Protein AF-A0ABD0QRH9-F1 (afdb_monomer_lite)

InterPro domains:
  IPR002018 Carboxylesterase, type B [PF00135] (2-54)
  IPR029058 Alpha/Beta hydrolase fold [G3DSA:3.40.50.1820] (1-54)
  IPR029058 Alpha/Beta hydrolase fold [SSF53474] (2-51)
  IPR051093 Neuroligin and Bile salt-activated lipase [PTHR43903] (1-54)

Radius of gyration: 12.28 Å; chains: 1; bounding box: 40×22×26 Å

Foldseek 3Di:
DPPDPVVLVVVLVVLVVCLVCVVVVVDDSVDDDADDPDVSNVSVVVLVPDPSND

Structure (mmCIF, N/CA/C/O backbone):
data_AF-A0ABD0QRH9-F1
#
_entry.id   AF-A0ABD0QRH9-F1
#
loop_
_atom_site.group_PDB
_atom_site.id
_atom_site.type_symbol
_atom_site.label_atom_id
_atom_site.label_alt_id
_atom_site.label_comp_id
_atom_site.label_asym_id
_atom_site.label_entity_id
_atom_site.label_seq_id
_atom_site.pdbx_PDB_ins_code
_atom_site.Cartn_x
_atom_site.Cartn_y
_atom_site.Cartn_z
_atom_site.occupancy
_atom_site.B_iso_or_equiv
_atom_site.auth_seq_id
_atom_site.auth_comp_id
_atom_site.auth_asym_id
_atom_site.auth_atom_id
_atom_site.pdbx_PDB_model_num
ATOM 1 N N . SER A 1 1 ? 26.855 -0.487 -0.231 1.00 82.94 1 SER A N 1
ATOM 2 C CA . SER A 1 1 ? 25.997 -0.595 -1.427 1.00 82.94 1 SER A CA 1
ATOM 3 C C . SER A 1 1 ? 24.619 -0.039 -1.096 1.00 82.94 1 SER A C 1
ATOM 5 O O . SER A 1 1 ? 24.291 0.069 0.084 1.00 82.94 1 SER A O 1
ATOM 7 N N . ALA A 1 2 ? 23.822 0.338 -2.097 1.00 83.62 2 ALA A N 1
ATOM 8 C CA . ALA A 1 2 ? 22.406 0.630 -1.875 1.00 83.62 2 ALA A CA 1
ATOM 9 C C . ALA A 1 2 ? 21.674 -0.684 -1.553 1.00 83.62 2 ALA A C 1
ATOM 11 O O . ALA A 1 2 ? 21.848 -1.661 -2.279 1.00 83.62 2 ALA A O 1
ATOM 12 N N . LYS A 1 3 ? 20.893 -0.722 -0.463 1.00 90.00 3 LYS A N 1
ATOM 13 C CA . LYS A 1 3 ? 20.210 -1.950 -0.007 1.00 90.00 3 LYS A CA 1
ATOM 14 C C . LYS A 1 3 ? 19.058 -2.386 -0.930 1.00 90.00 3 LYS A C 1
ATOM 16 O O . LYS A 1 3 ? 18.673 -3.548 -0.886 1.00 90.00 3 LYS A O 1
ATOM 21 N N . GLY A 1 4 ? 18.565 -1.490 -1.791 1.00 94.50 4 GLY A N 1
ATOM 22 C CA . GLY A 1 4 ? 17.503 -1.768 -2.764 1.00 94.50 4 GLY A CA 1
ATOM 23 C C . GLY A 1 4 ? 16.097 -1.713 -2.160 1.00 94.50 4 GLY A C 1
ATOM 24 O O . GLY A 1 4 ? 15.929 -1.396 -0.987 1.00 94.50 4 GLY A O 1
ATOM 25 N N . ASN A 1 5 ? 15.085 -2.003 -2.983 1.00 94.50 5 ASN A N 1
ATOM 26 C CA . ASN A 1 5 ? 13.671 -2.119 -2.591 1.00 94.50 5 ASN A CA 1
ATOM 27 C C . ASN A 1 5 ? 13.038 -0.881 -1.932 1.00 94.50 5 ASN A C 1
ATOM 29 O O . ASN A 1 5 ? 11.977 -1.000 -1.328 1.00 94.50 5 ASN A O 1
ATOM 33 N N . TYR A 1 6 ? 13.626 0.309 -2.082 1.00 95.38 6 TYR A N 1
ATOM 34 C CA . TYR A 1 6 ? 13.102 1.533 -1.463 1.00 95.38 6 TYR A CA 1
ATOM 35 C C . TYR A 1 6 ? 11.634 1.808 -1.821 1.00 95.38 6 TYR A C 1
ATOM 37 O O . TYR A 1 6 ? 10.856 2.095 -0.928 1.00 95.38 6 TYR A O 1
ATOM 45 N N . GLY A 1 7 ? 11.210 1.555 -3.065 1.00 96.00 7 GLY A N 1
ATOM 46 C CA . GLY A 1 7 ? 9.796 1.691 -3.439 1.00 96.00 7 GLY A CA 1
ATOM 47 C C . GLY A 1 7 ? 8.841 0.714 -2.731 1.00 96.00 7 GLY A C 1
ATOM 48 O O . GLY A 1 7 ? 7.678 1.045 -2.535 1.00 96.00 7 GLY A O 1
ATOM 49 N N . LEU A 1 8 ? 9.305 -0.473 -2.317 1.00 95.88 8 LEU A N 1
ATOM 50 C CA . LEU A 1 8 ? 8.508 -1.380 -1.474 1.00 95.88 8 LEU A CA 1
ATOM 51 C C . LEU A 1 8 ? 8.492 -0.908 -0.019 1.00 95.88 8 LEU A C 1
ATOM 53 O O . LEU A 1 8 ? 7.461 -1.008 0.638 1.00 95.88 8 LEU A O 1
ATOM 57 N N . LEU A 1 9 ? 9.608 -0.364 0.476 1.00 95.94 9 LEU A N 1
ATOM 58 C CA . LEU A 1 9 ? 9.667 0.237 1.811 1.00 95.94 9 LEU A CA 1
ATOM 59 C C . LEU A 1 9 ? 8.736 1.451 1.920 1.00 95.94 9 LEU A C 1
ATOM 61 O O . LEU A 1 9 ? 8.070 1.609 2.939 1.00 95.94 9 LEU A O 1
ATOM 65 N N . ASP A 1 10 ? 8.624 2.245 0.856 1.00 97.81 10 ASP A N 1
ATOM 66 C CA . ASP A 1 10 ? 7.678 3.359 0.781 1.00 97.81 10 ASP A CA 1
ATOM 67 C C . ASP A 1 10 ? 6.228 2.862 0.866 1.00 97.81 10 ASP A C 1
ATOM 69 O O . ASP A 1 10 ? 5.416 3.421 1.602 1.00 97.81 10 ASP A O 1
ATOM 73 N N . GLN A 1 11 ? 5.900 1.770 0.169 1.00 97.81 11 GLN A N 1
ATOM 74 C CA . GLN A 1 11 ? 4.568 1.164 0.239 1.00 97.81 11 GLN A CA 1
ATOM 75 C C . GLN A 1 11 ? 4.267 0.588 1.629 1.00 97.81 11 GLN A C 1
ATOM 77 O O . GLN A 1 11 ? 3.165 0.785 2.132 1.00 97.81 11 GLN A O 1
ATOM 82 N N . ILE A 1 12 ? 5.237 -0.057 2.284 1.00 96.44 12 ILE A N 1
ATOM 83 C CA . ILE A 1 12 ? 5.096 -0.521 3.676 1.00 96.44 12 ILE A CA 1
ATOM 84 C C . ILE A 1 12 ? 4.820 0.662 4.606 1.00 96.44 12 ILE A C 1
ATOM 86 O O . ILE A 1 12 ? 3.906 0.607 5.426 1.00 96.44 12 ILE A O 1
ATOM 90 N N . GLN A 1 13 ? 5.569 1.756 4.459 1.00 97.62 13 GLN A N 1
ATOM 91 C CA . GLN A 1 13 ? 5.357 2.946 5.277 1.00 97.62 13 GLN A CA 1
ATOM 92 C C . GLN A 1 13 ? 3.979 3.575 5.031 1.00 97.62 13 GLN A C 1
ATOM 94 O O . GLN A 1 13 ? 3.335 4.026 5.977 1.00 97.62 13 GLN A O 1
ATOM 99 N N . ALA A 1 14 ? 3.493 3.559 3.787 1.00 97.88 14 ALA A N 1
ATOM 100 C CA . ALA A 1 14 ? 2.141 4.002 3.460 1.00 97.88 14 ALA A CA 1
ATOM 101 C C . ALA A 1 14 ? 1.061 3.113 4.106 1.00 97.88 14 ALA A C 1
ATOM 103 O O . ALA A 1 14 ? 0.060 3.635 4.592 1.00 97.88 14 ALA A O 1
ATOM 104 N N . LEU A 1 15 ? 1.263 1.792 4.162 1.00 96.75 15 LEU A N 1
ATOM 105 C CA . LEU A 1 15 ? 0.334 0.877 4.835 1.00 96.75 15 LEU A CA 1
ATOM 106 C C . LEU A 1 15 ? 0.302 1.079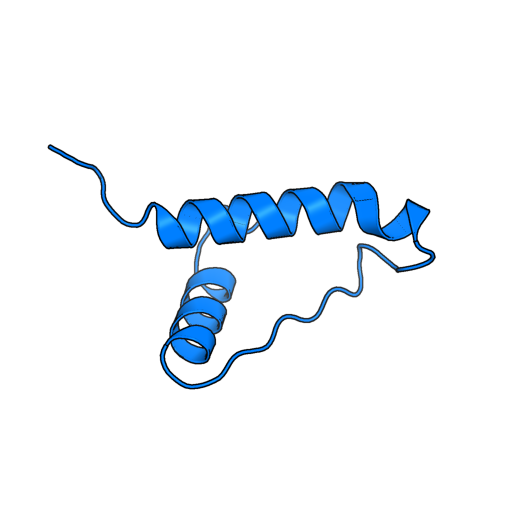 6.349 1.00 96.75 15 LEU A C 1
ATOM 108 O O . LEU A 1 15 ? -0.785 1.085 6.922 1.00 96.75 15 LEU A O 1
ATOM 112 N N . ARG A 1 16 ? 1.454 1.322 6.982 1.00 96.81 16 ARG A N 1
ATOM 113 C CA . ARG A 1 16 ? 1.513 1.684 8.409 1.00 96.81 16 ARG A CA 1
ATOM 114 C C . ARG A 1 16 ? 0.756 2.972 8.686 1.00 96.81 16 ARG A C 1
ATOM 116 O O . ARG A 1 16 ? -0.090 3.011 9.572 1.00 96.81 16 ARG A O 1
ATOM 123 N N . TRP A 1 17 ? 0.982 3.991 7.857 1.00 98.00 17 TRP A N 1
ATOM 124 C CA . TRP A 1 17 ? 0.242 5.242 7.967 1.00 98.00 17 TRP A CA 1
ATOM 125 C C . TRP A 1 17 ? -1.267 5.016 7.819 1.00 98.00 17 TRP A C 1
ATOM 127 O O . TRP A 1 17 ? -2.043 5.552 8.605 1.00 98.00 17 TRP A O 1
ATOM 137 N N . LEU A 1 18 ? -1.704 4.190 6.862 1.00 97.81 18 LEU A N 1
ATOM 138 C CA . LEU A 1 18 ? -3.120 3.847 6.722 1.00 97.81 18 LEU A CA 1
ATOM 139 C C . LEU A 1 18 ? -3.659 3.135 7.967 1.00 97.81 18 LEU A C 1
ATOM 141 O O . LEU A 1 18 ? -4.695 3.551 8.474 1.00 97.81 18 LEU A O 1
ATOM 145 N N . ASN A 1 19 ? -2.966 2.125 8.492 1.00 96.44 19 ASN A N 1
ATOM 146 C CA . ASN A 1 19 ? -3.398 1.411 9.694 1.00 96.44 19 ASN A CA 1
ATOM 147 C C . ASN A 1 19 ? -3.557 2.353 10.906 1.00 96.44 19 ASN A C 1
ATOM 149 O O . ASN A 1 19 ? -4.561 2.284 11.607 1.00 96.44 19 ASN A O 1
ATOM 153 N N . GLU A 1 20 ? -2.638 3.303 11.087 1.00 98.19 20 GLU A N 1
ATOM 154 C CA . GLU A 1 20 ? -2.681 4.277 12.186 1.00 98.19 20 GLU A CA 1
ATOM 155 C C . GLU A 1 20 ? -3.762 5.361 12.012 1.00 98.19 20 GLU A C 1
ATOM 157 O O . GLU A 1 20 ? -4.270 5.901 12.996 1.00 98.19 20 GLU A O 1
ATOM 162 N N . ASN A 1 21 ? -4.112 5.718 10.770 1.00 98.44 21 ASN A N 1
ATOM 163 C CA . ASN A 1 21 ? -4.877 6.940 10.499 1.00 98.44 21 ASN A CA 1
ATOM 164 C C . ASN A 1 21 ? -6.272 6.704 9.921 1.00 98.44 21 ASN A C 1
ATOM 166 O O . ASN A 1 21 ? -7.114 7.595 10.041 1.00 98.44 21 ASN A O 1
ATOM 170 N N . ILE A 1 22 ? -6.558 5.541 9.327 1.00 98.56 22 ILE A N 1
ATOM 171 C CA . ILE A 1 22 ? -7.804 5.322 8.574 1.00 98.56 22 ILE A CA 1
ATOM 172 C C . ILE A 1 22 ? -9.071 5.457 9.437 1.00 98.56 22 ILE A C 1
ATOM 174 O O . ILE A 1 22 ? -10.115 5.866 8.927 1.00 98.56 22 ILE A O 1
ATOM 178 N N . GLY A 1 23 ? -8.964 5.237 10.752 1.00 98.50 23 GLY A N 1
ATOM 179 C CA . GLY A 1 23 ? -10.048 5.478 11.711 1.00 98.50 23 GLY A CA 1
ATOM 180 C C . GLY A 1 23 ? -10.536 6.933 11.746 1.00 98.50 23 GLY A C 1
ATOM 181 O O . GLY A 1 23 ? -11.734 7.176 11.874 1.00 98.50 23 GLY A O 1
ATOM 182 N N . HIS A 1 24 ? -9.651 7.913 11.525 1.00 98.56 24 HIS A N 1
ATOM 183 C CA . HIS A 1 24 ? -10.024 9.336 11.447 1.00 98.56 24 HIS A CA 1
ATOM 184 C C . HIS A 1 24 ? -10.881 9.661 10.215 1.00 98.56 24 HIS A C 1
ATOM 186 O O . HIS A 1 24 ? -11.546 10.694 10.176 1.00 98.56 24 HIS A O 1
ATOM 192 N N . PHE A 1 25 ? -10.884 8.770 9.221 1.00 98.38 25 PHE A N 1
ATOM 193 C CA . PHE A 1 25 ? -11.685 8.868 8.003 1.00 98.38 25 PHE A CA 1
ATOM 194 C C . PHE A 1 25 ? -12.910 7.937 8.033 1.00 98.38 25 PHE A C 1
ATOM 196 O O . PHE A 1 25 ? -13.584 7.780 7.017 1.00 98.38 25 PHE A O 1
ATOM 203 N N . GLY A 1 26 ? -13.208 7.316 9.181 1.00 98.31 26 GLY A N 1
ATOM 204 C CA . GLY A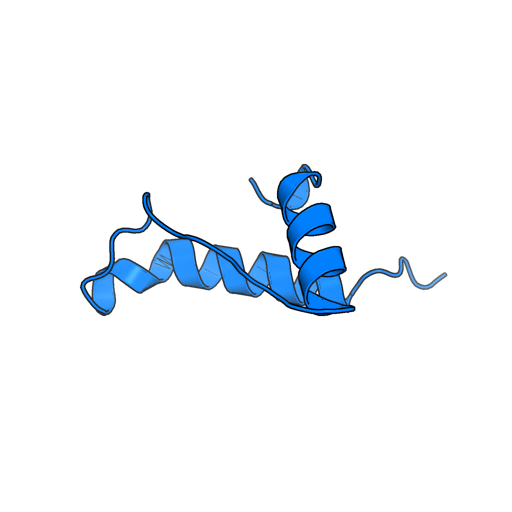 1 26 ? -14.331 6.390 9.347 1.00 98.31 26 GLY A CA 1
ATOM 205 C C . GLY A 1 26 ? -14.098 4.991 8.770 1.00 98.31 26 GLY A C 1
ATOM 206 O O . GLY A 1 26 ? -15.056 4.234 8.622 1.00 98.31 26 GLY A O 1
ATOM 207 N N . GLY A 1 27 ? -12.856 4.643 8.422 1.00 98.25 27 GLY A N 1
ATOM 208 C CA . GLY A 1 27 ? -12.499 3.282 8.031 1.00 98.25 27 GLY A CA 1
ATOM 209 C C . GLY A 1 27 ? -12.113 2.410 9.224 1.00 98.25 27 GLY A C 1
ATOM 210 O O . GLY A 1 27 ? -11.851 2.898 10.321 1.00 98.25 27 GLY A O 1
ATOM 211 N N . ASP A 1 28 ? -12.062 1.105 8.985 1.00 98.12 28 ASP A N 1
ATOM 212 C CA . ASP A 1 28 ? -11.687 0.102 9.978 1.00 98.12 28 ASP A CA 1
ATOM 213 C C . ASP A 1 28 ? -10.234 -0.355 9.726 1.00 98.12 28 ASP A C 1
ATOM 215 O O . ASP A 1 28 ? -9.965 -0.939 8.667 1.00 98.12 28 ASP A O 1
ATOM 219 N N . PRO A 1 29 ? -9.288 -0.083 10.648 1.00 96.81 29 PRO A N 1
ATOM 220 C CA . PRO A 1 29 ? -7.883 -0.449 10.476 1.00 96.81 29 PRO A CA 1
ATOM 221 C C . PRO A 1 29 ? -7.646 -1.966 10.433 1.00 96.81 29 PRO A C 1
ATOM 223 O O . PRO A 1 29 ? -6.636 -2.393 9.873 1.00 96.81 29 PRO A O 1
ATOM 226 N N . GLU A 1 30 ? -8.576 -2.785 10.939 1.00 96.81 30 GLU A N 1
ATOM 227 C CA . GLU A 1 30 ? -8.511 -4.252 10.862 1.00 96.81 30 GLU A CA 1
ATOM 228 C C . GLU A 1 30 ? -9.044 -4.799 9.525 1.00 96.81 30 GLU A C 1
ATOM 230 O O . GLU A 1 30 ? -8.956 -5.996 9.247 1.00 96.81 30 GLU A O 1
ATOM 235 N N . ARG A 1 31 ? -9.594 -3.934 8.661 1.00 97.06 31 ARG A N 1
ATOM 236 C CA . ARG A 1 31 ? -10.238 -4.322 7.394 1.00 97.06 31 ARG A CA 1
ATOM 237 C C . ARG A 1 31 ? -9.675 -3.573 6.189 1.00 97.06 31 ARG A C 1
ATOM 239 O O . ARG A 1 31 ? -10.415 -3.104 5.323 1.00 97.06 31 ARG A O 1
AT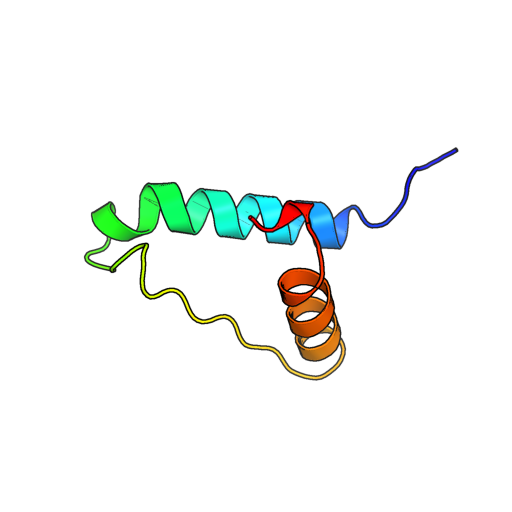OM 246 N N . ILE A 1 32 ? -8.350 -3.508 6.099 1.00 95.88 32 ILE A N 1
ATOM 247 C CA . ILE A 1 32 ? -7.636 -2.936 4.951 1.00 95.88 32 ILE A CA 1
ATOM 248 C C . ILE A 1 32 ? -7.459 -4.002 3.858 1.00 95.88 32 ILE A C 1
ATOM 250 O O . ILE A 1 32 ? -6.963 -5.095 4.108 1.00 95.88 32 ILE A O 1
ATOM 254 N N . THR A 1 33 ? -7.845 -3.681 2.619 1.00 96.62 33 THR A N 1
ATOM 255 C CA . THR A 1 33 ? -7.582 -4.512 1.430 1.00 96.62 33 THR A CA 1
ATOM 256 C C . THR A 1 33 ? -6.756 -3.721 0.423 1.00 96.62 33 THR A C 1
ATOM 258 O O . THR A 1 33 ? -7.139 -2.618 0.037 1.00 96.62 33 THR A O 1
ATOM 261 N N . ILE A 1 34 ? -5.639 -4.296 -0.026 1.00 96.31 34 ILE A N 1
ATOM 262 C CA . ILE A 1 34 ? -4.777 -3.719 -1.064 1.00 96.31 34 ILE A CA 1
ATOM 263 C C . ILE A 1 34 ? -4.997 -4.428 -2.400 1.00 96.31 34 ILE A C 1
ATOM 265 O O . ILE A 1 34 ? -5.240 -5.633 -2.447 1.00 96.31 34 ILE A O 1
ATOM 269 N N . PHE A 1 35 ? -4.902 -3.686 -3.500 1.00 98.00 35 PHE A N 1
ATOM 270 C CA . PHE A 1 35 ? -5.050 -4.223 -4.850 1.00 98.00 35 PHE A CA 1
ATOM 271 C C . PHE A 1 35 ? -4.093 -3.520 -5.816 1.00 98.00 35 PHE A C 1
ATOM 273 O O . PHE A 1 35 ? -3.647 -2.401 -5.572 1.00 98.00 35 PHE A O 1
ATOM 280 N N . GLY A 1 36 ? -3.779 -4.178 -6.930 1.00 97.56 36 GLY A N 1
ATOM 281 C CA . GLY A 1 36 ? -2.912 -3.625 -7.963 1.00 97.56 36 GLY A CA 1
ATOM 282 C C . GLY A 1 36 ? -2.991 -4.422 -9.261 1.00 97.56 36 GLY A C 1
ATOM 283 O O . GLY A 1 36 ? -3.486 -5.546 -9.279 1.00 97.56 36 GLY A O 1
ATOM 284 N N . SER A 1 37 ? -2.494 -3.838 -10.354 1.00 97.88 37 SER A N 1
ATOM 285 C CA . SER A 1 37 ? -2.390 -4.472 -11.676 1.00 97.88 37 SER A CA 1
ATOM 286 C C . SER A 1 37 ? -0.967 -4.341 -12.221 1.00 97.88 37 SER A C 1
ATOM 288 O O . SER A 1 37 ? -0.244 -3.409 -11.857 1.00 97.88 37 SER A O 1
ATOM 290 N N . GLY A 1 38 ? -0.538 -5.287 -13.061 1.00 97.88 38 GLY A N 1
ATOM 291 C CA . GLY A 1 38 ? 0.823 -5.334 -13.603 1.00 97.88 38 GLY A CA 1
ATOM 292 C C . GLY A 1 38 ? 1.877 -5.317 -12.492 1.00 97.88 38 GLY A C 1
ATOM 293 O O . GLY A 1 38 ? 1.820 -6.121 -11.563 1.00 97.88 38 GLY A O 1
ATOM 294 N N . ALA A 1 39 ? 2.802 -4.354 -12.540 1.00 96.75 39 ALA A N 1
ATOM 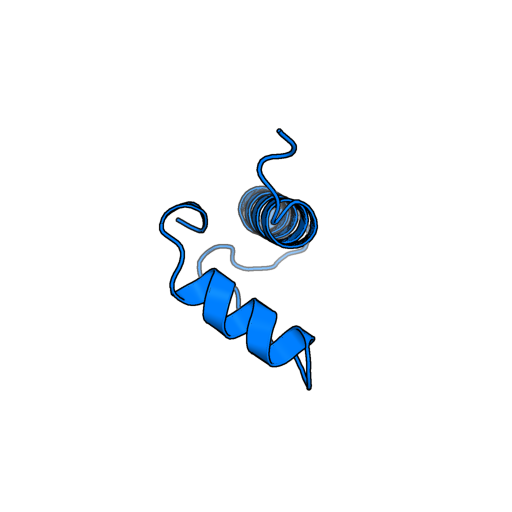295 C CA . ALA A 1 39 ? 3.810 -4.170 -11.493 1.00 96.75 39 ALA A CA 1
ATOM 296 C C . ALA A 1 39 ? 3.201 -3.922 -10.098 1.00 96.75 39 ALA A C 1
ATOM 298 O O . ALA A 1 39 ? 3.788 -4.325 -9.095 1.00 96.75 39 ALA A O 1
ATOM 299 N N . GLY A 1 40 ? 2.008 -3.323 -10.022 1.00 97.50 40 GLY A N 1
ATOM 300 C CA . GLY A 1 40 ? 1.284 -3.139 -8.765 1.00 97.50 40 GLY A CA 1
ATOM 301 C C . GLY A 1 40 ? 0.794 -4.459 -8.167 1.00 97.50 40 GLY A C 1
ATOM 302 O O . GLY A 1 40 ? 0.880 -4.638 -6.958 1.00 97.50 40 GLY A O 1
ATOM 303 N N . ALA A 1 41 ? 0.356 -5.416 -8.994 1.00 98.00 41 ALA A N 1
ATOM 304 C CA . ALA A 1 41 ? -0.011 -6.754 -8.520 1.00 98.00 41 ALA A CA 1
ATOM 305 C C . ALA A 1 41 ? 1.212 -7.497 -7.958 1.00 98.00 41 ALA A C 1
ATOM 307 O O . ALA A 1 41 ? 1.129 -8.134 -6.909 1.00 98.00 41 ALA A O 1
ATOM 308 N N . SER A 1 42 ? 2.373 -7.350 -8.609 1.00 97.75 42 SER A N 1
ATOM 309 C CA . SER A 1 42 ? 3.641 -7.869 -8.086 1.00 97.75 42 SER A CA 1
ATOM 310 C C . SER A 1 42 ? 4.003 -7.240 -6.741 1.00 97.75 42 SER A C 1
ATOM 312 O O . SER A 1 42 ? 4.437 -7.949 -5.839 1.00 97.75 42 SER A O 1
ATOM 314 N N . CYS A 1 43 ? 3.786 -5.932 -6.576 1.00 97.62 43 CYS A N 1
ATOM 315 C CA . CYS A 1 43 ? 4.010 -5.260 -5.299 1.00 97.62 43 CYS A CA 1
ATOM 316 C C . CYS A 1 43 ? 3.065 -5.771 -4.206 1.00 97.62 43 CYS A C 1
ATOM 318 O O . CYS A 1 43 ? 3.538 -6.095 -3.125 1.00 97.62 43 CYS A O 1
ATOM 320 N N . VAL A 1 44 ? 1.766 -5.930 -4.494 1.00 97.69 44 VAL A N 1
ATOM 321 C CA . VAL A 1 44 ? 0.797 -6.524 -3.552 1.00 97.69 44 VAL A CA 1
ATOM 322 C C . VAL A 1 44 ? 1.259 -7.903 -3.086 1.00 97.69 44 VAL A C 1
ATOM 324 O O . VAL A 1 44 ? 1.268 -8.169 -1.889 1.00 97.69 44 VAL A O 1
ATOM 327 N N . ASN A 1 45 ? 1.710 -8.759 -4.007 1.00 96.75 45 ASN A N 1
ATOM 328 C CA . ASN A 1 45 ? 2.227 -10.080 -3.651 1.00 96.75 45 ASN A CA 1
ATOM 329 C C . ASN A 1 45 ? 3.463 -9.990 -2.734 1.00 96.75 45 ASN A C 1
ATOM 331 O O . ASN A 1 45 ? 3.547 -10.679 -1.722 1.00 96.75 45 ASN A O 1
ATOM 335 N N . LEU A 1 46 ? 4.409 -9.100 -3.050 1.00 96.81 46 LEU A N 1
ATOM 336 C CA . LEU A 1 46 ? 5.608 -8.892 -2.232 1.00 96.81 46 LEU A CA 1
ATOM 337 C C . LEU A 1 46 ? 5.287 -8.321 -0.846 1.00 96.81 46 LEU A C 1
ATOM 339 O O . LEU A 1 46 ? 5.926 -8.710 0.128 1.00 96.81 46 LEU A O 1
ATOM 343 N N . LEU A 1 47 ? 4.297 -7.433 -0.749 1.00 96.19 47 LEU A N 1
ATOM 344 C CA . LEU A 1 47 ? 3.824 -6.889 0.521 1.00 96.19 47 LEU A CA 1
ATOM 345 C C . LEU A 1 47 ? 3.192 -7.985 1.383 1.00 96.19 47 LEU A C 1
ATOM 347 O O . LEU A 1 47 ? 3.535 -8.088 2.551 1.00 96.19 47 LEU A O 1
ATOM 351 N N . ILE A 1 48 ? 2.357 -8.859 0.821 1.00 94.38 48 ILE A N 1
ATOM 352 C CA . ILE A 1 48 ? 1.750 -9.970 1.577 1.00 94.38 48 ILE A CA 1
ATOM 353 C C . ILE A 1 48 ? 2.812 -10.945 2.117 1.00 94.38 48 ILE A C 1
ATOM 355 O O . ILE A 1 48 ? 2.663 -11.471 3.214 1.00 94.38 48 ILE A O 1
ATOM 359 N N . LEU A 1 49 ? 3.888 -11.193 1.363 1.00 93.56 49 LEU A N 1
ATOM 360 C CA . LEU A 1 49 ? 4.931 -12.159 1.738 1.00 93.56 49 LEU A CA 1
ATOM 361 C C . LEU A 1 49 ? 6.008 -11.599 2.679 1.00 93.56 49 LEU A C 1
ATOM 363 O O . LEU A 1 49 ? 6.785 -12.361 3.253 1.00 93.56 49 LEU A O 1
ATOM 367 N N . SER A 1 50 ? 6.129 -10.280 2.786 1.00 89.56 50 SER A N 1
ATOM 368 C CA . SER A 1 50 ? 7.217 -9.639 3.520 1.00 89.56 50 SER A CA 1
ATOM 369 C C . SER A 1 50 ? 6.931 -9.574 5.025 1.00 89.56 50 SER A C 1
ATOM 371 O O . SER A 1 50 ? 5.940 -8.995 5.449 1.00 89.56 50 SER A O 1
ATOM 373 N N . HIS A 1 51 ? 7.879 -10.027 5.851 1.00 81.44 51 HIS A N 1
ATOM 374 C CA . HIS A 1 51 ? 7.833 -9.850 7.315 1.00 81.44 51 HIS A CA 1
ATOM 375 C C . HIS A 1 51 ? 7.861 -8.385 7.782 1.00 81.44 51 HIS A C 1
ATOM 377 O O . HIS A 1 51 ? 7.626 -8.101 8.947 1.00 81.44 51 HIS A O 1
ATOM 383 N N . HIS A 1 52 ? 8.199 -7.439 6.901 1.00 75.94 52 HIS A N 1
ATOM 384 C CA . HIS A 1 52 ? 8.207 -6.012 7.244 1.00 75.94 52 HIS A CA 1
ATOM 385 C C . HIS A 1 52 ? 6.817 -5.367 7.133 1.00 75.94 52 HIS A C 1
ATOM 387 O O . HIS A 1 52 ? 6.679 -4.192 7.473 1.00 75.94 52 HIS A O 1
ATOM 393 N N . SER A 1 53 ? 5.839 -6.109 6.609 1.00 67.38 53 SER A N 1
ATOM 394 C CA . SER A 1 53 ? 4.465 -5.664 6.349 1.00 67.38 53 SER A CA 1
ATOM 395 C C . SER A 1 53 ? 3.497 -5.980 7.488 1.00 67.38 53 SER A C 1
ATOM 397 O O . SER A 1 53 ? 2.319 -5.654 7.361 1.00 67.38 53 SER A O 1
ATOM 399 N N . GLU A 1 54 ? 3.985 -6.650 8.536 1.00 61.97 54 GLU A N 1
ATOM 400 C CA . GLU A 1 54 ? 3.301 -6.780 9.826 1.00 61.97 54 GLU A CA 1
ATOM 401 C C . GLU A 1 54 ? 3.267 -5.438 10.573 1.00 61.97 54 GLU A C 1
ATOM 403 O O . GLU A 1 54 ? 4.220 -4.625 10.416 1.00 61.97 54 GLU A O 1
#

pLDDT: mean 94.4, std 7.42, range [61.97, 98.56]

Secondary structure (DSSP, 8-state):
-----HHHHHHHHHHHHHHHHGGGGT--TT------STHHHHHHHHHHH-GGG-

Sequence (54 aa):
SAKGNYGLLDQIQALRWLNENIGHFGGDPERITIFGSGAGASCVNLLILSHHSE

Organism: Cirrhinus mrigala (NCBI:txid683832)

=== Feature glossary ===
A reading guide for the features in this record.

Start from the sequence.

  · Sequence gives the chain of amino acids in standard one-letter code (A=alanine, C=cysteine, …, Y=tyrosine), read N→C. It is the only feature that is directly encoded by the gene; all structural features are derived from the folded form of this sequence.

Fold it, and you get atomic coordinates and the backbone conformation that goes with them.

  · The mmCIF table is the protein's shape written out atom by atom. For each backbone N, Cα, C, and carbonyl O, it records an (x, y, z) coordinate triple in Å plus the residue type, chain letter, and residue number.

  · Backbone dihedral angles. Every residue except chain termini has a φ (preceding-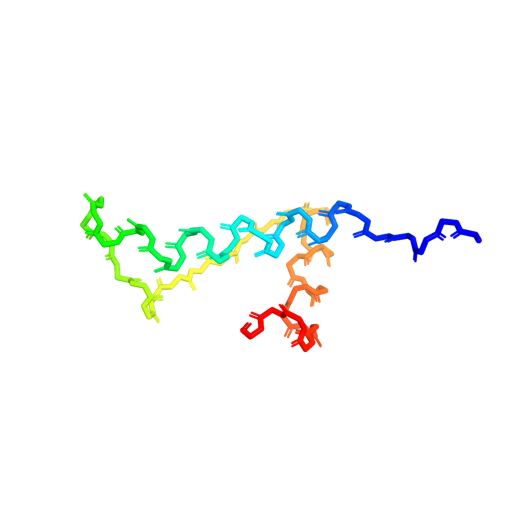C → N → Cα → C) and a ψ (N → Cα → C → next-N). They are reported in degrees following the IUPAC sign convention. Secondary structure is essentially a statement about which (φ, ψ) basin each residue occupies.

  · DSSP 8-state secondary structure assigns each residue one of H (α-helix), G (3₁₀-helix), I (π-helix), E (extended β-strand), B (isolated β-bridge), T (hydrogen-bonded turn), S (bend), or '-' (coil). The assignment is computed from backbone hydrogen-bond geometry via the Kabsch–Sander algorithm.

  · P-SEA three-state annotation labels each residue as helix, strand, or coil based purely on the geometry of the Cα trace. It serves as a fallback when the full backbone (and thus DSSP) is unavailable.

Summarize the fold with a handful of shape descriptors and a per-residue structural alphabet.

  · Radius of gyration (Rg) is the root-mean-square distance of Cα atoms from their centroid — a single number for overall size and compactness. A globular domain of N residues has Rg ≈ 2.2·N^0.38 Å; an extended or disordered chain has a much larger Rg. The Cα contact count is the number of residue pairs whose Cα atoms are within 8 Å and are more than four positions apart in sequence — a standard proxy for tertiary packing density. The bounding box is the smallest axis-aligned box enclosing all Cα atoms.

  · Foldseek's 3Di representation compresses backbone geometry into a per-residue letter drawn from a learned twenty-state alphabet. It captures the tertiary interaction pattern around each residue — which residues are packed against it in space, regardless of where they are in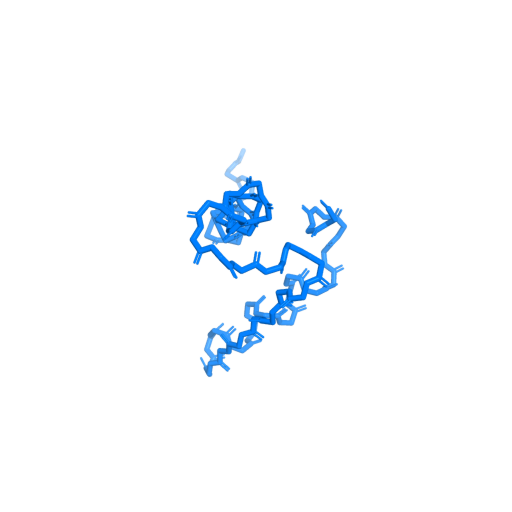 sequence.

  · Accessible surface area quantifies burial. A residue with SASA near zero is packed into the hydrophobic core; one with SASA >100 Å² sits on the surface. Computed here via the Shrake–Rupley numerical algorithm with a 1.4 Å probe.

Ask how reliable the model is.

  · For AlphaFold models, the B-factor field carries pLDDT — the model's own estimate of local accuracy on a 0–100 scale. Regions with pLDDT<50 should be treated as essentially unmodeled; they often correspond to intrinsically disordered segments.

  · For experimental (PDB) structures, the B-factor (temperature factor) quantifies the positional spread of each atom in the crystal — a combination of thermal vibration and static disorder — in units of Å². High B-factors mark flexible loops or poorly resolved regions; low B-factors mark the rigid, well-ordered core.

  · PAE(i, j) answers: if I align the predicted and true structures on residue i, how far off (in Å) do I expect residue j to be? A block-diagonal PAE matrix with low values on the blocks and high values off-diagonal is the signature of a multi-domain protein with confidently predicted domains but uncertain inter-domain orientation.

Place it in context: what it resembles, what it is annotated as, and how it looks.

  · Structural nearest neighbors (via Foldseek easy-search vs the PDB). Reported per hit: target PDB id, E-value, and alignment TM-score. A TM-score above ~0.5 is the conventional threshold for 'same fold'.

  · Functional annotations link the protein to curated databases. InterPro entries identify conserved domains and families by matching the sequence against member-database signatures (Pfam, PROSITE, CDD, …). Gene Ontology (GO) terms describe molecular function, biological process, and cellular component in a controlled vocabulary. CATH places the structure in a hierarchical fold classification (Class/Architecture/Topology/Homologous-superfamily). The organism is the source species.

  · Plot images: a contact map (which residues are close in 3D, as an N×N binary image), a Ramachandran scatter (backbone torsion angles, revealing secondary-structure composition at a glance), and — for AlphaFold structures — a PAE heatmap (pairwise prediction confidence).

  · Structure images are PyMOL renders from six orthogonal camera directions. Cartoon representation draws helices as coils and strands as arrows; sticks shows the backbone as bonds; surface shows the solvent-excluded envelope. Rainbow coloring maps sequence position to hue (blue→red, N→C); chain coloring assigns a distinct color per polypeptide.